Protein AF-A0A352FSJ0-F1 (afdb_monomer)

Nearest PDB structures (foldseek):
  2ixd-assembly1_A  TM=9.873E-01  e=5.577E-05  Bacillus cereus
  1uan-assembly1_A  TM=9.429E-01  e=6.821E-05  Thermus thermophilus
  1uan-assembly1_B  TM=9.630E-01  e=9.543E-05  Thermus thermophilus
  6p2t-assembly1_A  TM=9.870E-01  e=1.633E-04  Bacillus subtilis subsp. subtilis str. 168

Radius of gyration: 13.29 Å; Cα contacts (8 Å, |Δi|>4): 57; chains: 1; bounding box: 25×31×30 Å

Secondary structure (DSSP, 8-state):
-EEEEE--TT-SSS-HHHHHHHHHHHHHHTT-S-EEEEEEPTT----SHHHHHHHHHHHHHH--SS-----SS-S--

Sequence (77 aa):
GVLDMTRGEMGTRGTPEIRAKEALDAARVMGLDARINLELPDGHIALNEQSRQSVVRAIRKCRPAVLFTSHWDDPHP

Structure (mmCIF, N/CA/C/O backbone):
data_AF-A0A352FSJ0-F1
#
_entry.id   AF-A0A352FSJ0-F1
#
loop_
_atom_site.group_PDB
_atom_site.id
_atom_site.type_symbol
_atom_site.label_atom_id
_atom_site.label_alt_id
_atom_site.label_comp_id
_atom_site.label_asym_id
_atom_site.label_entity_id
_atom_site.label_seq_id
_atom_site.pdbx_PDB_ins_code
_atom_site.Cartn_x
_atom_site.Cartn_y
_atom_site.Cartn_z
_atom_site.occupancy
_atom_site.B_iso_or_equiv
_atom_site.auth_seq_id
_atom_site.auth_comp_id
_atom_site.auth_asym_id
_atom_site.auth_atom_id
_atom_site.pdbx_PDB_model_num
ATOM 1 N N . GLY A 1 1 ? -6.683 2.240 8.809 1.00 94.12 1 GLY A N 1
ATOM 2 C CA . GLY A 1 1 ? -5.260 2.164 8.411 1.00 94.12 1 GLY A CA 1
ATOM 3 C C . GLY A 1 1 ? -5.134 1.971 6.912 1.00 94.12 1 GLY A C 1
ATOM 4 O O . GLY A 1 1 ? -6.119 1.596 6.289 1.00 94.12 1 GLY A O 1
ATOM 5 N N . VAL A 1 2 ? -3.948 2.197 6.347 1.00 96.75 2 VAL A N 1
ATOM 6 C CA . VAL A 1 2 ? -3.639 1.928 4.932 1.00 96.75 2 VAL A CA 1
ATOM 7 C C . VAL A 1 2 ? -2.339 1.136 4.813 1.00 96.75 2 VAL A C 1
ATOM 9 O O . VAL A 1 2 ? -1.442 1.269 5.653 1.00 96.75 2 VAL A O 1
ATOM 12 N N . LEU A 1 3 ? -2.260 0.304 3.780 1.00 96.38 3 LEU A N 1
ATOM 13 C CA . LEU A 1 3 ? -1.074 -0.460 3.434 1.00 96.38 3 LEU A CA 1
ATOM 14 C C . LEU A 1 3 ? -0.737 -0.216 1.967 1.00 96.38 3 LEU A C 1
ATOM 16 O O . LEU A 1 3 ? -1.561 -0.479 1.097 1.00 96.38 3 LEU A O 1
ATOM 20 N N . ASP A 1 4 ? 0.480 0.250 1.724 1.00 95.31 4 ASP A N 1
ATOM 21 C CA . ASP A 1 4 ? 1.055 0.394 0.394 1.00 95.31 4 ASP A CA 1
ATOM 22 C C . ASP A 1 4 ? 1.899 -0.850 0.075 1.00 95.31 4 ASP A C 1
ATOM 24 O O . ASP A 1 4 ? 2.674 -1.327 0.911 1.00 95.31 4 ASP A O 1
ATOM 28 N N . MET A 1 5 ? 1.750 -1.397 -1.131 1.00 94.44 5 MET A N 1
ATOM 29 C CA . MET A 1 5 ? 2.509 -2.581 -1.553 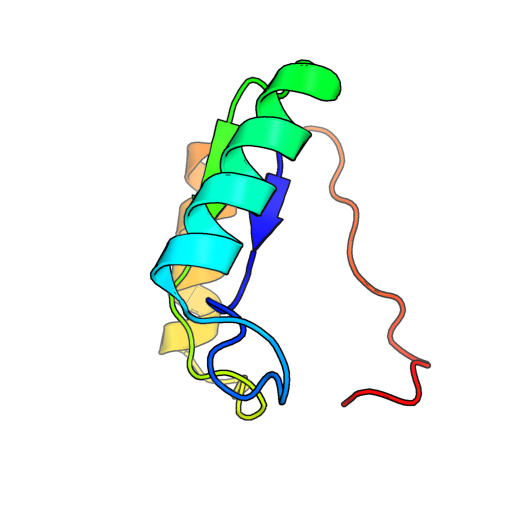1.00 94.44 5 MET A CA 1
ATOM 30 C C . MET A 1 5 ? 3.979 -2.240 -1.836 1.00 94.44 5 MET A C 1
ATOM 32 O O . MET A 1 5 ? 4.864 -3.029 -1.514 1.00 94.44 5 MET A O 1
ATOM 36 N N . THR A 1 6 ? 4.228 -1.063 -2.412 1.00 93.38 6 THR A N 1
ATOM 37 C CA . THR A 1 6 ? 5.533 -0.594 -2.905 1.00 93.38 6 THR A CA 1
ATOM 38 C C . THR A 1 6 ? 5.811 0.804 -2.348 1.00 93.38 6 THR A C 1
ATOM 40 O O . THR A 1 6 ? 4.909 1.469 -1.823 1.00 93.38 6 THR A O 1
ATOM 43 N N . ARG A 1 7 ? 7.051 1.295 -2.455 1.00 91.00 7 ARG A N 1
ATOM 44 C CA . ARG A 1 7 ? 7.364 2.704 -2.130 1.00 91.00 7 ARG A CA 1
ATOM 45 C C . ARG A 1 7 ? 7.041 3.644 -3.289 1.00 91.00 7 ARG A C 1
ATOM 47 O O . ARG A 1 7 ? 7.005 4.865 -3.106 1.00 91.00 7 ARG A O 1
ATOM 54 N N . GLY A 1 8 ? 6.765 3.084 -4.464 1.00 88.69 8 GLY A N 1
ATOM 55 C CA . GLY A 1 8 ? 6.489 3.854 -5.659 1.00 88.69 8 GLY A CA 1
ATOM 56 C C . GLY A 1 8 ? 7.742 4.474 -6.276 1.00 88.69 8 GLY A C 1
ATOM 57 O O . GLY A 1 8 ? 7.687 5.580 -6.819 1.00 88.69 8 GLY A O 1
ATOM 58 N N . GLU A 1 9 ? 8.893 3.828 -6.099 1.00 86.94 9 GLU A N 1
ATOM 59 C CA . GLU A 1 9 ? 10.196 4.342 -6.511 1.00 86.94 9 GLU A CA 1
ATOM 60 C C . GLU A 1 9 ? 10.362 4.497 -8.030 1.00 86.94 9 GLU A C 1
ATOM 62 O O . GLU A 1 9 ? 11.260 5.221 -8.451 1.00 86.94 9 GLU A O 1
ATOM 67 N N . MET A 1 10 ? 9.501 3.884 -8.854 1.00 86.56 10 MET A N 1
ATOM 68 C CA . MET A 1 10 ? 9.519 4.072 -10.312 1.00 86.56 10 MET A CA 1
ATOM 69 C C . MET A 1 10 ? 8.724 5.301 -10.772 1.00 86.56 10 MET A C 1
ATOM 71 O O . MET A 1 10 ? 8.670 5.604 -11.966 1.00 86.56 10 MET A O 1
ATOM 75 N N . GLY A 1 11 ? 8.102 6.035 -9.845 1.00 84.00 11 GLY A N 1
ATOM 76 C CA . GLY A 1 11 ? 7.417 7.278 -10.168 1.00 84.00 11 GLY A CA 1
ATOM 77 C C . GLY A 1 11 ? 8.363 8.307 -10.791 1.00 84.00 11 GLY A C 1
ATOM 78 O O . GLY A 1 11 ? 9.447 8.573 -10.287 1.00 84.00 11 GLY A O 1
ATOM 79 N N . THR A 1 12 ? 7.919 8.952 -11.867 1.00 84.62 12 THR A N 1
ATOM 80 C CA . THR A 1 12 ? 8.715 9.945 -12.612 1.00 84.62 12 THR A CA 1
ATOM 81 C C . THR A 1 12 ? 8.803 11.315 -11.929 1.00 84.62 12 THR A C 1
ATOM 83 O O . THR A 1 12 ? 9.433 12.232 -12.455 1.00 84.62 12 THR A O 1
ATOM 86 N N . ARG A 1 13 ? 8.149 11.486 -10.773 1.00 86.75 13 ARG A N 1
ATOM 87 C CA . ARG A 1 13 ? 8.078 12.743 -10.018 1.00 86.75 13 ARG A CA 1
ATOM 88 C C . ARG A 1 13 ? 8.323 12.499 -8.530 1.00 86.75 13 ARG A C 1
ATOM 90 O O . ARG A 1 13 ? 7.770 11.562 -7.959 1.00 86.75 13 ARG A O 1
ATOM 97 N N . GLY A 1 14 ? 9.075 13.412 -7.914 1.00 85.50 14 GLY A N 1
ATOM 98 C CA . GLY A 1 14 ? 9.440 13.359 -6.496 1.00 85.50 14 GLY A CA 1
ATOM 99 C C . GLY A 1 14 ? 10.619 12.425 -6.206 1.00 85.50 14 GLY A C 1
ATOM 100 O O . GLY A 1 14 ? 11.161 11.788 -7.105 1.00 85.50 14 GLY A O 1
ATOM 101 N N . THR A 1 15 ? 11.025 12.366 -4.937 1.00 87.06 15 THR A N 1
ATOM 102 C CA . THR A 1 15 ? 11.990 11.380 -4.417 1.00 87.06 15 THR A CA 1
ATOM 103 C C . THR A 1 15 ? 11.289 10.440 -3.430 1.00 87.06 15 THR A C 1
ATOM 105 O O . THR A 1 15 ? 10.214 10.792 -2.924 1.00 87.06 15 THR A O 1
ATOM 108 N N . PRO A 1 16 ? 11.857 9.260 -3.116 1.00 85.81 16 PRO A N 1
ATOM 109 C CA . PRO A 1 16 ? 11.290 8.355 -2.114 1.00 85.81 16 PRO A CA 1
ATOM 110 C C . PRO A 1 16 ? 11.037 9.030 -0.758 1.00 85.81 16 PRO A C 1
ATOM 112 O O . PRO A 1 16 ? 10.013 8.786 -0.124 1.00 85.81 16 PRO A O 1
ATOM 115 N N . GLU A 1 17 ? 11.926 9.929 -0.336 1.00 88.19 17 GLU A N 1
ATOM 116 C CA . GLU A 1 17 ? 11.814 10.669 0.925 1.00 88.19 17 GLU A CA 1
ATOM 117 C C . GLU A 1 17 ? 10.643 11.653 0.895 1.00 88.19 17 GLU A C 1
ATOM 119 O O . GLU A 1 17 ? 9.889 11.759 1.866 1.00 88.19 17 GLU A O 1
ATOM 124 N N . ILE A 1 18 ? 10.464 12.354 -0.231 1.00 91.81 18 ILE A N 1
ATOM 125 C CA . ILE A 1 18 ? 9.338 13.271 -0.427 1.00 91.81 18 ILE A CA 1
ATOM 126 C C . ILE A 1 18 ? 8.025 12.484 -0.419 1.00 91.81 18 ILE A C 1
ATOM 128 O O . ILE A 1 18 ? 7.129 12.831 0.348 1.00 91.81 18 ILE A O 1
ATOM 132 N N . ARG A 1 19 ? 7.938 11.375 -1.167 1.00 90.50 19 ARG A N 1
ATOM 133 C CA . ARG A 1 19 ? 6.746 10.504 -1.180 1.00 90.50 19 ARG A CA 1
ATOM 134 C C . ARG A 1 19 ? 6.419 9.962 0.206 1.00 90.50 19 ARG A C 1
ATOM 136 O O . ARG A 1 19 ? 5.255 9.948 0.596 1.00 90.50 19 ARG A O 1
ATOM 143 N N . ALA A 1 20 ? 7.426 9.542 0.971 1.00 90.12 20 ALA A N 1
ATOM 144 C CA . ALA A 1 20 ? 7.224 9.066 2.335 1.00 90.12 20 ALA A CA 1
ATOM 145 C C . ALA A 1 20 ? 6.642 10.166 3.236 1.00 90.12 20 ALA A C 1
ATOM 147 O O . ALA A 1 20 ? 5.711 9.911 4.003 1.00 90.12 20 ALA A O 1
ATOM 148 N N . LYS A 1 21 ? 7.144 11.402 3.116 1.00 94.25 21 LYS A N 1
ATOM 149 C CA . LYS A 1 21 ? 6.611 12.551 3.856 1.00 94.25 21 LYS A CA 1
ATOM 150 C C . LYS A 1 21 ? 5.166 12.862 3.457 1.00 94.25 21 LYS A C 1
ATOM 152 O O . LYS A 1 21 ? 4.315 12.965 4.336 1.00 94.25 21 LYS A O 1
ATOM 157 N N . GLU A 1 22 ? 4.879 12.941 2.161 1.00 94.94 22 GLU A N 1
ATOM 158 C CA . GLU A 1 22 ? 3.529 13.186 1.635 1.00 94.94 22 GLU A CA 1
ATOM 159 C C . GLU A 1 22 ? 2.536 12.109 2.095 1.00 94.94 22 GLU A C 1
ATOM 161 O O . GLU A 1 22 ? 1.430 12.418 2.538 1.00 94.94 22 GLU A O 1
ATOM 166 N N . ALA A 1 23 ? 2.946 10.839 2.065 1.00 94.31 23 ALA A N 1
ATOM 167 C CA . ALA A 1 23 ? 2.138 9.714 2.519 1.00 94.31 23 ALA A CA 1
ATOM 168 C C . ALA A 1 23 ? 1.814 9.782 4.023 1.00 94.31 23 ALA A C 1
ATOM 170 O O . ALA A 1 23 ? 0.694 9.446 4.430 1.00 94.31 23 ALA A O 1
ATOM 171 N N . LEU A 1 24 ? 2.774 10.218 4.847 1.00 95.19 24 LEU A N 1
ATOM 172 C CA . LEU A 1 24 ? 2.571 10.442 6.281 1.00 95.19 24 LEU A CA 1
ATOM 173 C C . LEU A 1 24 ? 1.644 11.631 6.542 1.00 95.19 24 LEU A C 1
ATOM 175 O O . LEU A 1 24 ? 0.753 11.530 7.383 1.00 95.19 24 LEU A O 1
ATOM 179 N N . ASP A 1 25 ? 1.818 12.733 5.815 1.00 97.25 25 ASP A N 1
ATOM 180 C CA . ASP A 1 25 ? 0.958 13.911 5.935 1.00 97.25 25 ASP A CA 1
ATOM 181 C C . ASP A 1 25 ? -0.488 13.584 5.533 1.00 97.25 25 ASP A C 1
ATOM 183 O O . ASP A 1 25 ? -1.419 13.888 6.280 1.00 97.25 25 ASP A O 1
ATOM 187 N N . ALA A 1 26 ? -0.687 12.850 4.434 1.00 96.94 26 ALA A N 1
ATOM 188 C CA . ALA A 1 26 ? -2.003 12.361 4.026 1.00 96.94 26 ALA A CA 1
ATOM 189 C C . ALA A 1 26 ? -2.642 11.451 5.090 1.00 96.94 26 ALA A C 1
ATOM 191 O O . ALA A 1 26 ? -3.823 11.593 5.405 1.00 96.94 26 ALA A O 1
ATOM 192 N N . ALA A 1 27 ? -1.860 10.548 5.695 1.00 96.88 27 ALA A N 1
ATOM 193 C CA . ALA A 1 27 ? -2.354 9.676 6.760 1.00 96.88 27 AL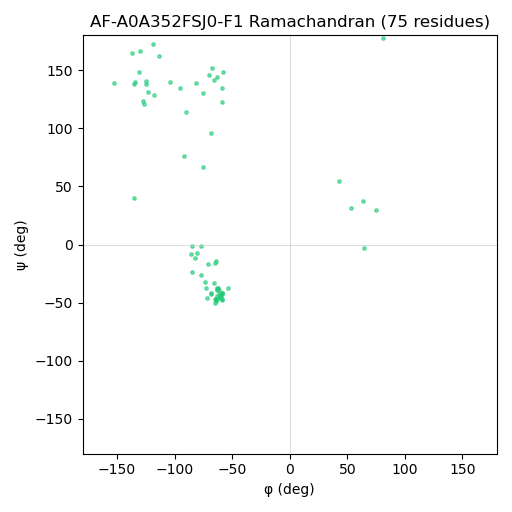A A CA 1
ATOM 194 C C . ALA A 1 27 ? -2.815 10.461 7.998 1.00 96.88 27 ALA A C 1
ATOM 196 O O . ALA A 1 27 ? -3.827 10.097 8.599 1.00 96.88 27 ALA A O 1
ATOM 197 N N . ARG A 1 28 ? -2.115 11.551 8.350 1.00 96.88 28 ARG A N 1
ATOM 198 C CA . ARG A 1 28 ? -2.514 12.457 9.440 1.00 96.88 28 ARG A CA 1
ATOM 199 C C . ARG A 1 28 ? -3.826 13.167 9.127 1.00 96.88 28 ARG A C 1
ATOM 201 O O . ARG A 1 28 ? -4.710 13.181 9.975 1.00 96.88 28 ARG A O 1
ATOM 208 N N . VAL A 1 29 ? -3.967 13.712 7.917 1.00 98.12 29 VAL A N 1
ATOM 209 C CA . VAL A 1 29 ? -5.193 14.406 7.480 1.00 98.12 29 VAL A CA 1
ATOM 210 C C . VAL A 1 29 ? -6.401 13.466 7.495 1.00 98.12 29 VAL A C 1
ATOM 212 O O . VAL A 1 29 ? -7.484 13.861 7.914 1.00 98.12 29 VAL A O 1
ATOM 215 N N . MET A 1 30 ? -6.213 12.212 7.085 1.00 97.00 30 MET A N 1
ATOM 216 C CA . MET A 1 30 ? -7.270 11.195 7.075 1.00 97.00 30 MET A CA 1
ATOM 217 C C . MET A 1 30 ? -7.533 10.552 8.447 1.00 97.00 30 MET A C 1
ATOM 219 O O . MET A 1 30 ? -8.461 9.755 8.561 1.00 97.00 30 MET A O 1
ATOM 223 N N . GLY A 1 31 ? -6.722 10.844 9.471 1.00 97.12 31 GLY A N 1
ATOM 224 C CA . GLY A 1 31 ? -6.856 10.238 10.798 1.00 97.12 31 GLY A CA 1
ATOM 225 C C . GLY A 1 31 ? -6.625 8.723 10.808 1.00 97.12 31 GLY A C 1
ATOM 226 O O . GLY A 1 31 ? -7.329 7.997 11.500 1.00 97.12 31 GLY A O 1
ATOM 227 N N . LEU A 1 32 ? -5.682 8.217 10.006 1.00 96.25 32 LEU A N 1
ATOM 228 C CA . LEU A 1 32 ? -5.421 6.778 9.925 1.00 96.25 32 LEU A CA 1
ATOM 229 C C . LEU A 1 32 ? -4.64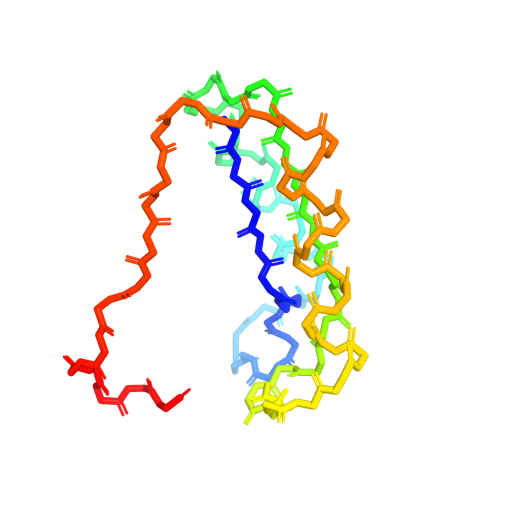6 6.272 11.149 1.00 96.25 32 LEU A C 1
ATOM 231 O O . LEU A 1 32 ? -3.554 6.753 11.435 1.00 96.25 32 LEU A O 1
ATOM 235 N N . ASP A 1 33 ? -5.124 5.192 11.770 1.00 94.06 33 ASP A N 1
ATOM 236 C CA . ASP A 1 33 ? -4.444 4.560 12.921 1.00 94.06 33 ASP A CA 1
ATOM 237 C C . ASP A 1 33 ? -3.147 3.820 12.554 1.00 94.06 33 ASP A C 1
ATOM 239 O O . ASP A 1 33 ? -2.349 3.451 13.414 1.00 94.06 33 ASP A O 1
ATOM 243 N N . ALA A 1 34 ? -2.955 3.533 11.266 1.00 93.56 34 ALA A N 1
ATOM 244 C CA . ALA A 1 34 ? -1.798 2.808 10.761 1.00 93.56 34 ALA A CA 1
ATOM 245 C C . ALA A 1 34 ? -1.493 3.205 9.314 1.00 93.56 34 ALA A C 1
ATOM 247 O O . ALA A 1 34 ? -2.405 3.289 8.485 1.00 93.56 34 ALA A O 1
ATOM 248 N N . ARG A 1 35 ? -0.201 3.360 9.016 1.00 95.62 35 ARG A N 1
ATOM 249 C CA . ARG 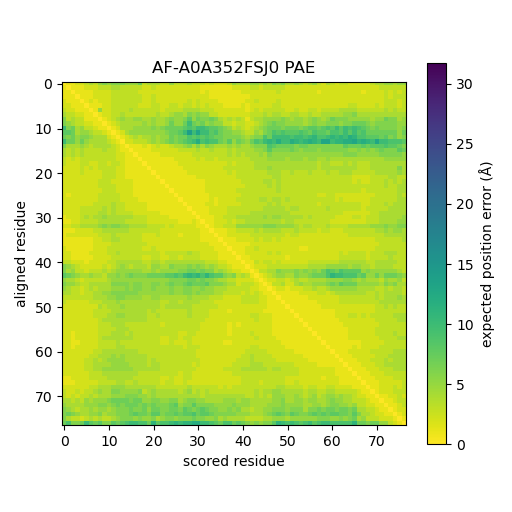A 1 35 ? 0.369 3.425 7.666 1.00 95.62 35 ARG A CA 1
ATOM 250 C C . ARG A 1 35 ? 1.475 2.380 7.577 1.00 95.62 35 ARG A C 1
ATOM 252 O O . ARG A 1 35 ? 2.411 2.417 8.371 1.00 95.62 35 ARG A O 1
ATOM 259 N N . ILE A 1 36 ? 1.348 1.439 6.652 1.00 95.69 36 ILE A N 1
ATOM 260 C CA . ILE A 1 36 ? 2.297 0.335 6.466 1.00 95.69 36 ILE A CA 1
ATOM 261 C C . ILE A 1 36 ? 2.765 0.350 5.014 1.00 95.69 36 ILE A C 1
ATOM 263 O O . ILE A 1 36 ? 1.956 0.569 4.122 1.00 95.69 36 ILE A O 1
ATOM 267 N N . ASN A 1 37 ? 4.046 0.091 4.771 1.00 95.25 37 ASN A N 1
ATOM 268 C CA . ASN A 1 37 ? 4.579 -0.141 3.433 1.00 95.25 37 ASN A CA 1
ATOM 269 C C . ASN A 1 37 ? 5.263 -1.515 3.414 1.00 95.25 37 ASN A C 1
ATOM 271 O O . ASN A 1 37 ? 6.008 -1.826 4.344 1.00 95.25 37 ASN A O 1
ATOM 275 N N . LEU A 1 38 ? 4.963 -2.357 2.421 1.00 94.62 38 LEU A N 1
ATOM 276 C CA . LEU A 1 38 ? 5.576 -3.688 2.291 1.00 94.62 38 LEU A CA 1
ATOM 277 C C . LEU A 1 38 ? 6.914 -3.677 1.544 1.00 94.62 38 LEU A C 1
ATOM 279 O O . LEU A 1 38 ? 7.582 -4.709 1.520 1.00 94.62 38 LEU A O 1
ATOM 283 N N . GLU A 1 39 ? 7.286 -2.540 0.955 1.00 93.56 39 GLU A N 1
ATOM 284 C CA . GLU A 1 39 ? 8.532 -2.327 0.213 1.00 93.56 39 GLU A CA 1
ATOM 285 C C . GLU A 1 39 ? 8.775 -3.367 -0.890 1.00 93.56 39 GLU A C 1
ATOM 287 O O . GLU A 1 39 ? 9.916 -3.716 -1.198 1.00 93.56 39 GLU A O 1
ATOM 292 N N . LEU A 1 40 ? 7.698 -3.878 -1.496 1.00 94.06 40 LEU A N 1
ATOM 293 C CA . LEU A 1 40 ? 7.822 -4.719 -2.679 1.00 94.06 40 LEU A CA 1
ATOM 294 C C . LEU A 1 40 ? 8.337 -3.876 -3.857 1.00 94.06 40 LEU A C 1
ATOM 296 O O . LEU A 1 40 ? 8.066 -2.672 -3.895 1.00 94.06 40 LEU A O 1
ATOM 300 N N . PRO A 1 41 ? 9.047 -4.498 -4.817 1.00 91.06 41 PRO A N 1
ATOM 301 C CA . PRO A 1 41 ? 9.544 -3.796 -5.994 1.00 91.06 41 PRO A CA 1
ATOM 302 C C . PRO A 1 41 ? 8.404 -3.157 -6.789 1.00 91.06 41 PRO A C 1
ATOM 304 O O . PRO A 1 41 ? 7.469 -3.845 -7.213 1.00 91.06 41 PRO A O 1
ATOM 307 N N . ASP A 1 42 ? 8.489 -1.845 -6.987 1.00 90.31 42 ASP A N 1
ATOM 308 C CA . ASP A 1 42 ? 7.504 -1.095 -7.759 1.00 90.31 42 ASP A CA 1
ATOM 309 C C . ASP A 1 42 ? 7.460 -1.550 -9.225 1.00 90.31 42 ASP A C 1
ATOM 311 O O . ASP A 1 42 ? 8.472 -1.982 -9.775 1.00 90.31 42 ASP A O 1
ATOM 315 N N . GLY A 1 43 ? 6.269 -1.557 -9.834 1.00 86.38 43 GLY A N 1
ATOM 316 C CA . GLY A 1 43 ? 6.043 -2.056 -11.204 1.00 86.38 43 GLY A CA 1
ATOM 317 C C . GLY A 1 43 ? 6.293 -3.560 -11.426 1.00 86.38 43 GLY A C 1
ATOM 318 O O . GLY A 1 43 ? 6.070 -4.071 -12.523 1.00 86.38 43 GLY A O 1
ATOM 319 N N . HIS A 1 44 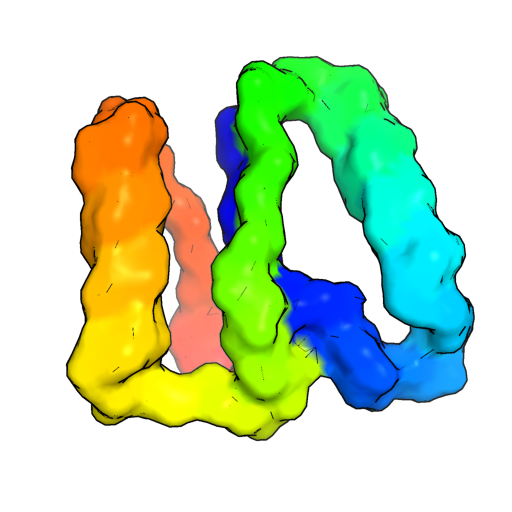? 6.743 -4.287 -10.399 1.00 85.12 44 HIS A N 1
ATOM 320 C CA . HIS A 1 44 ? 7.148 -5.690 -10.491 1.00 85.12 44 HIS A CA 1
ATOM 321 C C . HIS A 1 44 ? 6.594 -6.529 -9.330 1.00 85.12 44 HIS A C 1
ATOM 323 O O . HIS A 1 44 ? 7.269 -7.421 -8.803 1.00 85.12 44 HIS A O 1
ATOM 329 N N . ILE A 1 45 ? 5.343 -6.273 -8.929 1.00 86.44 45 ILE A N 1
ATOM 330 C CA . ILE A 1 45 ? 4.663 -7.068 -7.901 1.00 86.44 45 ILE A CA 1
ATOM 331 C C . ILE A 1 45 ? 4.385 -8.471 -8.455 1.00 86.44 45 ILE A C 1
ATOM 333 O O . ILE A 1 45 ? 3.398 -8.729 -9.138 1.00 86.44 45 ILE A O 1
ATOM 337 N N . ALA A 1 46 ? 5.273 -9.409 -8.142 1.00 89.44 46 ALA A N 1
ATOM 338 C CA . ALA A 1 46 ? 5.138 -10.790 -8.576 1.00 89.44 46 ALA A CA 1
ATOM 339 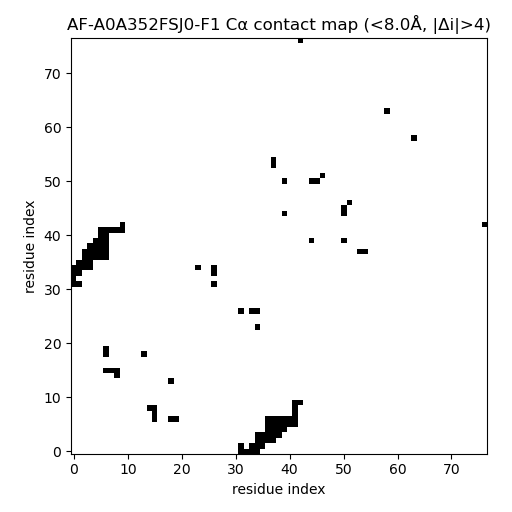C C . ALA A 1 46 ? 4.172 -11.579 -7.678 1.00 89.44 46 ALA A C 1
ATOM 341 O O . ALA A 1 46 ? 4.245 -11.513 -6.444 1.00 89.44 46 ALA A O 1
ATOM 342 N N . LEU A 1 47 ? 3.339 -12.418 -8.303 1.00 90.25 47 LEU A N 1
ATOM 343 C CA . LEU A 1 47 ? 2.499 -13.418 -7.637 1.00 90.25 47 LEU A CA 1
ATOM 344 C C . LEU A 1 47 ? 3.341 -14.619 -7.178 1.00 90.25 47 LEU A C 1
ATOM 346 O O . LEU A 1 47 ? 3.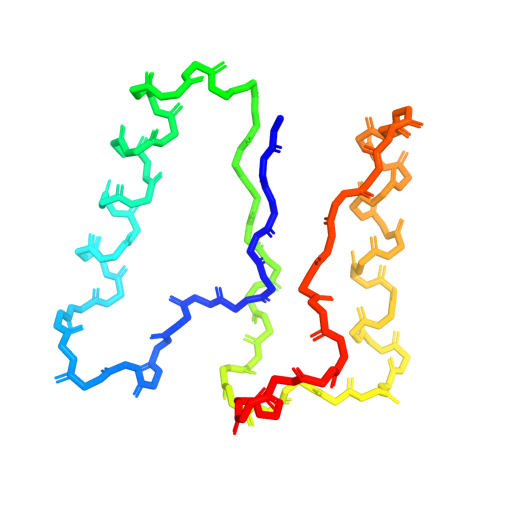220 -15.730 -7.689 1.00 90.25 47 LEU A O 1
ATOM 350 N N . ASN A 1 48 ? 4.226 -14.381 -6.213 1.00 94.69 48 ASN A N 1
ATOM 351 C CA . ASN A 1 48 ? 5.097 -15.392 -5.626 1.00 94.69 48 ASN A CA 1
ATOM 352 C C . ASN A 1 48 ? 4.840 -15.560 -4.120 1.00 94.69 48 ASN A C 1
ATOM 354 O O . ASN A 1 48 ? 4.086 -14.810 -3.492 1.00 94.69 48 ASN A O 1
ATOM 358 N N . GLU A 1 49 ? 5.484 -16.567 -3.530 1.00 95.44 49 GLU A N 1
ATOM 359 C CA . GLU A 1 49 ? 5.302 -16.890 -2.116 1.00 95.44 49 GLU A CA 1
ATOM 360 C C . GLU A 1 49 ? 5.759 -15.762 -1.185 1.00 95.44 49 GLU A C 1
ATOM 362 O O . GLU A 1 49 ? 5.106 -15.491 -0.180 1.00 95.44 49 GLU A O 1
ATOM 367 N N . GLN A 1 50 ? 6.841 -15.064 -1.526 1.00 93.19 50 GLN A N 1
ATOM 368 C CA . GLN A 1 50 ? 7.386 -13.988 -0.703 1.00 93.19 50 GLN A CA 1
ATOM 369 C C . GLN A 1 50 ? 6.409 -12.809 -0.601 1.00 93.19 50 GLN A C 1
ATOM 371 O O . GLN A 1 50 ? 6.075 -12.390 0.511 1.00 93.19 50 GLN A O 1
ATOM 376 N N . SER A 1 51 ? 5.892 -12.327 -1.737 1.00 94.44 51 SER A N 1
ATOM 377 C CA . SER A 1 51 ? 4.877 -11.268 -1.792 1.00 94.44 51 SER A CA 1
ATOM 378 C C . SER A 1 51 ? 3.620 -11.681 -1.029 1.00 94.44 51 SER A C 1
ATOM 380 O O . SER A 1 51 ? 3.123 -10.938 -0.177 1.00 94.44 51 SER A O 1
ATOM 382 N N . ARG A 1 52 ? 3.144 -12.913 -1.264 1.00 95.38 52 ARG A N 1
ATOM 383 C CA . ARG A 1 52 ? 1.966 -13.468 -0.589 1.00 95.38 52 ARG A CA 1
ATOM 384 C C . ARG A 1 52 ? 2.142 -13.498 0.927 1.00 95.38 52 ARG A C 1
ATOM 386 O O . ARG A 1 52 ? 1.258 -13.050 1.656 1.00 95.38 52 ARG A O 1
ATOM 393 N N . GLN A 1 53 ? 3.279 -13.982 1.421 1.00 96.50 53 GLN A N 1
ATOM 394 C CA . GLN A 1 53 ? 3.556 -14.035 2.856 1.00 96.50 53 GLN A CA 1
ATOM 395 C C . GLN A 1 53 ? 3.605 -12.647 3.497 1.00 96.50 53 GLN A C 1
ATOM 397 O O . GLN A 1 53 ? 3.127 -12.485 4.622 1.00 96.50 53 GLN A O 1
ATOM 402 N N . SER A 1 54 ? 4.161 -11.643 2.816 1.00 95.81 54 SER A N 1
ATOM 403 C CA . SER A 1 54 ? 4.197 -10.263 3.316 1.00 95.81 54 SER A CA 1
ATOM 404 C C . SER A 1 54 ? 2.790 -9.694 3.517 1.00 95.81 54 SER A C 1
ATOM 406 O O . SER A 1 54 ? 2.483 -9.198 4.604 1.00 95.81 54 SER A O 1
ATOM 408 N N . VAL A 1 55 ? 1.899 -9.875 2.537 1.00 95.50 55 VAL A N 1
ATOM 409 C CA . VAL A 1 55 ? 0.491 -9.457 2.643 1.00 95.50 55 VAL A CA 1
ATOM 410 C C . VAL A 1 55 ? -0.239 -10.233 3.743 1.00 95.50 55 VAL A C 1
ATOM 412 O O . VAL A 1 55 ? -0.888 -9.636 4.602 1.00 95.50 55 VAL A O 1
ATOM 415 N N . VAL A 1 56 ? -0.086 -11.562 3.784 1.00 96.69 56 VAL A N 1
ATOM 416 C CA 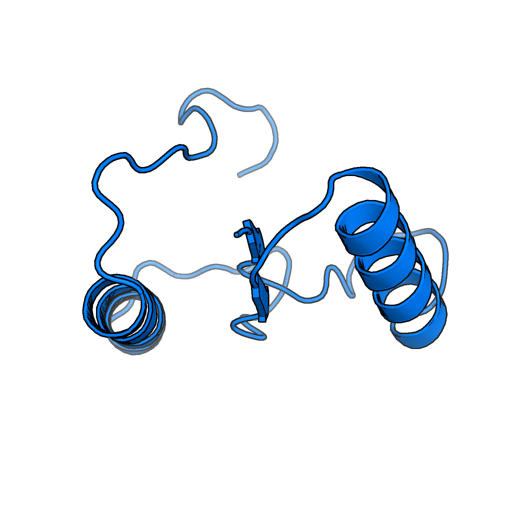. VAL A 1 56 ? -0.720 -12.414 4.806 1.00 96.69 56 VAL A CA 1
ATOM 417 C C . VAL A 1 56 ? -0.293 -12.007 6.217 1.00 96.69 56 VAL A C 1
ATOM 419 O O . VAL A 1 56 ? -1.131 -11.944 7.119 1.00 96.69 56 VAL A O 1
ATOM 422 N N . ARG A 1 57 ? 0.993 -11.699 6.428 1.00 97.06 57 ARG A N 1
ATOM 423 C CA . ARG A 1 57 ? 1.502 -11.211 7.719 1.00 97.06 57 ARG A CA 1
ATOM 424 C C . ARG A 1 57 ? 0.839 -9.896 8.122 1.00 97.06 57 ARG A C 1
ATOM 426 O O . ARG A 1 57 ? 0.412 -9.776 9.270 1.00 97.06 57 ARG A O 1
ATOM 433 N N . ALA A 1 58 ? 0.705 -8.949 7.196 1.00 96.38 58 ALA A N 1
ATOM 434 C CA . ALA A 1 58 ? 0.060 -7.669 7.473 1.00 96.38 58 ALA A CA 1
ATOM 435 C C . ALA A 1 58 ? -1.428 -7.831 7.821 1.00 96.38 58 ALA A C 1
ATOM 437 O O . ALA A 1 58 ? -1.872 -7.325 8.853 1.00 96.38 58 ALA A O 1
ATOM 438 N N . ILE A 1 59 ? -2.176 -8.617 7.039 1.0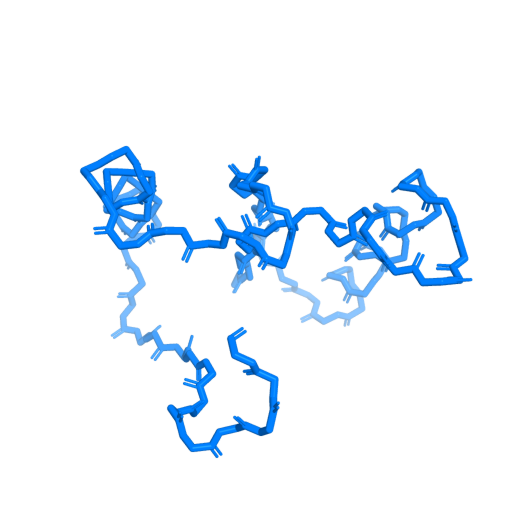0 96.88 59 ILE A N 1
ATOM 439 C CA . ILE A 1 59 ? -3.597 -8.896 7.305 1.00 96.88 59 ILE A CA 1
ATOM 440 C C . ILE A 1 59 ? -3.768 -9.557 8.676 1.00 96.88 59 ILE A C 1
ATOM 442 O O . ILE A 1 59 ? -4.610 -9.134 9.466 1.00 96.88 59 ILE A O 1
ATOM 446 N N . ARG A 1 60 ? -2.940 -10.554 9.012 1.00 97.56 60 ARG A N 1
ATOM 447 C CA . ARG A 1 60 ? -3.003 -11.240 10.315 1.00 97.56 60 ARG A CA 1
ATOM 448 C C . ARG A 1 60 ? -2.642 -10.338 11.494 1.00 97.56 60 ARG A C 1
ATOM 450 O O . ARG A 1 60 ? -3.189 -10.541 12.578 1.00 97.56 60 ARG A O 1
ATOM 457 N N . LYS A 1 61 ? -1.732 -9.378 11.297 1.00 96.94 61 LYS A N 1
ATOM 458 C CA . LYS A 1 61 ? -1.332 -8.394 12.313 1.00 96.94 61 LYS A CA 1
ATOM 459 C C . LYS A 1 61 ? -2.436 -7.369 12.565 1.00 96.94 61 LYS A C 1
ATOM 461 O O . LYS A 1 61 ? -2.740 -7.087 13.717 1.00 96.94 61 LYS A O 1
ATOM 466 N N . CYS A 1 62 ? -3.029 -6.827 11.503 1.00 95.88 62 CYS A N 1
ATOM 467 C CA . CYS A 1 62 ? -4.026 -5.760 11.600 1.00 95.88 62 CYS A CA 1
ATOM 468 C C . CYS A 1 62 ? -5.451 -6.271 11.843 1.00 95.88 62 CYS A C 1
ATOM 470 O O . CYS A 1 62 ? -6.269 -5.514 12.350 1.00 95.88 62 CYS A O 1
ATOM 472 N N . ARG A 1 63 ? -5.747 -7.528 11.480 1.00 96.69 63 ARG A N 1
ATOM 473 C CA . ARG A 1 63 ? -7.069 -8.174 11.592 1.00 96.69 63 ARG A CA 1
ATOM 474 C C . ARG A 1 63 ? -8.225 -7.254 11.158 1.00 96.69 63 ARG A C 1
ATOM 476 O O . ARG A 1 63 ? -9.142 -7.024 11.945 1.00 96.69 63 ARG A O 1
ATOM 483 N N . PRO A 1 64 ? -8.180 -6.693 9.936 1.00 96.69 64 PRO A N 1
ATOM 484 C CA . PRO A 1 64 ? -9.217 -5.775 9.491 1.00 96.69 64 PRO A CA 1
ATOM 485 C C . PRO A 1 64 ? -10.561 -6.505 9.350 1.00 96.69 64 PRO A C 1
ATOM 487 O O . PRO A 1 64 ? -10.605 -7.636 8.871 1.00 96.69 64 PRO A O 1
ATOM 490 N N . ALA A 1 65 ? -11.656 -5.843 9.728 1.00 97.75 65 ALA A N 1
ATOM 491 C CA . ALA A 1 65 ? -13.010 -6.360 9.507 1.00 97.75 65 ALA A CA 1
ATOM 492 C C . ALA A 1 65 ? -13.436 -6.265 8.030 1.00 97.75 65 ALA A C 1
ATOM 494 O O . ALA A 1 65 ? -14.184 -7.105 7.541 1.00 97.75 65 ALA A O 1
ATOM 495 N N . VAL A 1 66 ? -12.943 -5.242 7.324 1.00 97.25 66 VAL A N 1
ATOM 496 C CA . VAL A 1 66 ? -13.202 -4.981 5.903 1.00 97.25 66 VAL A CA 1
ATOM 497 C C . VAL A 1 66 ? -11.879 -4.630 5.230 1.00 97.25 66 VAL A C 1
ATOM 499 O O . VAL A 1 66 ? -11.074 -3.889 5.797 1.00 97.25 66 VAL A O 1
ATOM 502 N N . LEU A 1 67 ? -11.656 -5.159 4.027 1.00 96.69 67 LEU A N 1
ATOM 503 C CA . LEU A 1 67 ? -10.485 -4.872 3.205 1.00 96.69 67 LEU A CA 1
ATOM 504 C C . LEU A 1 67 ? -10.931 -4.221 1.894 1.00 96.69 67 LEU A C 1
ATOM 506 O O . LEU A 1 67 ? -11.788 -4.760 1.200 1.00 96.69 67 LEU A O 1
ATOM 510 N N . PHE A 1 68 ? -10.318 -3.089 1.555 1.00 96.56 68 PHE A N 1
ATOM 511 C CA . PHE A 1 68 ? -10.435 -2.457 0.242 1.00 96.56 68 PHE A CA 1
ATOM 512 C C . PHE A 1 68 ? -9.158 -2.725 -0.554 1.00 96.56 68 PHE A C 1
ATOM 514 O O . PHE A 1 68 ? -8.062 -2.673 0.008 1.00 96.56 68 PHE A O 1
ATOM 521 N N . THR A 1 69 ? -9.295 -3.010 -1.847 1.00 94.50 69 THR A N 1
ATOM 522 C CA . THR A 1 69 ? -8.173 -3.245 -2.768 1.00 94.50 69 THR A CA 1
ATOM 523 C C . THR A 1 69 ? -8.423 -2.525 -4.087 1.00 94.50 69 THR A C 1
ATOM 525 O O . THR A 1 69 ? -9.558 -2.136 -4.373 1.00 94.50 69 THR A O 1
ATOM 528 N N . SER A 1 70 ? -7.379 -2.383 -4.905 1.00 90.75 70 SER A N 1
ATOM 529 C CA . SER A 1 70 ? -7.526 -1.943 -6.293 1.00 90.75 70 SER A CA 1
ATOM 530 C C . SER A 1 70 ? -8.458 -2.880 -7.063 1.00 90.75 70 SER A C 1
ATOM 532 O O . SER A 1 70 ? -8.528 -4.080 -6.773 1.00 90.75 70 SER A O 1
ATOM 534 N N . HIS A 1 71 ? -9.181 -2.317 -8.029 1.00 93.31 71 HIS A N 1
ATOM 535 C CA . HIS A 1 71 ? -9.960 -3.095 -8.982 1.00 93.31 71 HIS A CA 1
ATOM 536 C C . HIS A 1 71 ? -9.011 -3.838 -9.932 1.00 93.31 71 HIS A C 1
ATOM 538 O O . HIS A 1 71 ? -7.934 -3.339 -10.235 1.00 93.31 71 HIS A O 1
ATOM 544 N N . TRP A 1 72 ? -9.389 -5.039 -10.370 1.00 89.50 72 TRP A N 1
ATOM 545 C CA . TRP A 1 72 ? -8.531 -5.877 -11.218 1.00 89.50 72 TRP A CA 1
ATOM 546 C C . TRP A 1 72 ? -8.493 -5.409 -12.680 1.00 89.50 72 TRP A C 1
ATOM 548 O O . TRP A 1 72 ? -7.523 -5.679 -13.377 1.00 89.50 72 TRP A O 1
ATOM 558 N N . ASP A 1 73 ? -9.548 -4.735 -13.139 1.00 92.94 73 ASP A N 1
ATOM 559 C CA . ASP A 1 73 ? -9.617 -4.101 -14.459 1.00 92.94 73 ASP A CA 1
ATOM 560 C C . ASP A 1 73 ? -9.143 -2.647 -14.316 1.00 92.94 73 ASP A C 1
ATOM 562 O O . ASP A 1 73 ? -9.953 -1.726 -14.184 1.00 92.94 73 ASP A O 1
ATOM 566 N N . ASP A 1 74 ? -7.827 -2.472 -14.197 1.00 90.06 74 ASP A N 1
ATOM 567 C CA . ASP A 1 74 ? -7.124 -1.187 -14.143 1.00 90.06 74 ASP A CA 1
ATOM 568 C C . ASP A 1 74 ? -6.057 -1.177 -15.257 1.00 90.06 74 ASP A C 1
ATOM 570 O O . ASP A 1 74 ? -5.401 -2.198 -15.481 1.00 90.06 74 ASP A O 1
ATOM 574 N N . PRO A 1 75 ? -5.871 -0.070 -16.003 1.00 89.31 75 PRO A N 1
ATOM 575 C CA . PRO A 1 75 ? -4.828 0.016 -17.029 1.00 89.31 75 PRO A CA 1
ATOM 576 C C . PRO A 1 75 ? -3.401 -0.072 -16.461 1.00 89.31 75 PRO A C 1
ATOM 578 O O . PRO A 1 75 ? -2.454 -0.239 -17.234 1.00 89.31 75 PRO A O 1
ATOM 581 N N . HIS A 1 76 ? -3.230 0.077 -15.146 1.00 84.50 76 HIS A N 1
ATOM 582 C CA . HIS A 1 76 ? -1.981 -0.159 -14.442 1.00 84.50 76 HIS A CA 1
ATOM 583 C C . HIS A 1 76 ? -1.903 -1.624 -13.968 1.00 84.50 76 HIS A C 1
ATOM 585 O O . HIS A 1 76 ? -2.712 -2.024 -13.128 1.00 84.50 76 HIS A O 1
ATOM 591 N N . PRO A 1 77 ? -0.962 -2.422 -14.508 1.00 74.38 77 PRO A N 1
ATOM 592 C CA . PRO A 1 77 ? -0.829 -3.840 -14.178 1.00 74.38 77 PRO A CA 1
ATOM 593 C C . PRO A 1 77 ? -0.325 -4.104 -12.752 1.00 74.38 77 PRO A C 1
ATOM 595 O O . PRO A 1 77 ? 0.345 -3.221 -12.165 1.00 74.38 77 PRO A O 1
#

Foldseek 3Di:
DDEAAALQCVDPDDHSVVSVVVQVVVCVVVVPPDYYYLHDDPLDQDPDPVSVVSVVVVCVVVVDPDDDDDDPPDPRD

Solvent-accessible surface area (backbone atoms only — not comparable to full-atom values): 5013 Å² total; per-residue (Å²): 97,52,75,41,62,34,74,52,74,78,51,96,69,82,50,65,69,54,50,53,50,53,53,50,52,51,36,59,76,71,68,44,89,40,82,46,67,68,66,39,58,52,100,57,81,58,98,43,70,69,54,51,49,55,51,51,51,50,49,69,71,66,61,65,94,74,87,88,76,83,69,88,92,47,98,71,127

Mean predicted aligned error: 3.3 Å

pLDDT: mean 92.83, std 4.49, range [74.38, 98.12]